Protein AF-A0A952XX13-F1 (afdb_monomer_lite)

Radius of gyration: 24.01 Å; chains: 1; bounding box: 40×18×77 Å

Secondary structure (DSSP, 8-state):
-HHHHHHHHHHHHHHHHHHHHHHHHHHHHHHHHHHHHHHHH-HHHHHHHHHHHHTTHHHHHHHHHHHHHHHHHHHHHHHHHHHHHHHHHHHHHHHHHHHH--

Structure (mmCIF, N/CA/C/O backbone):
data_AF-A0A952XX13-F1
#
_entry.id   AF-A0A952XX13-F1
#
loop_
_atom_site.group_PDB
_atom_site.id
_atom_site.type_symbol
_atom_site.label_atom_id
_atom_site.label_alt_id
_atom_site.label_comp_id
_atom_site.label_asym_id
_atom_site.label_entity_id
_atom_site.label_seq_id
_atom_site.pdbx_PDB_ins_code
_atom_site.Cartn_x
_atom_site.Cartn_y
_atom_site.Cartn_z
_atom_site.occupancy
_atom_site.B_iso_or_equiv
_atom_site.auth_seq_id
_atom_site.auth_comp_id
_atom_site.auth_asym_id
_atom_site.auth_atom_id
_atom_site.pdbx_PDB_model_num
ATOM 1 N N . MET A 1 1 ? -13.167 4.012 17.031 1.00 78.31 1 MET A N 1
ATOM 2 C CA . MET A 1 1 ? -13.631 3.045 16.011 1.00 78.31 1 MET A CA 1
ATOM 3 C C . MET A 1 1 ? -13.951 3.712 14.687 1.00 78.31 1 MET A C 1
ATOM 5 O O . MET A 1 1 ? -13.228 3.454 13.741 1.00 78.31 1 MET A O 1
ATOM 9 N N . ALA A 1 2 ? -14.945 4.606 14.619 1.00 85.12 2 ALA A N 1
ATOM 10 C CA . ALA A 1 2 ? -15.376 5.226 13.358 1.00 85.12 2 ALA A CA 1
ATOM 11 C C . ALA A 1 2 ? -14.240 5.908 12.572 1.00 85.12 2 ALA A C 1
ATOM 13 O O . ALA A 1 2 ? -14.075 5.635 11.391 1.00 85.12 2 ALA A O 1
ATOM 14 N N . VAL A 1 3 ? -13.404 6.712 13.240 1.00 90.69 3 VAL A N 1
ATOM 15 C CA . VAL A 1 3 ? -12.249 7.378 12.604 1.00 90.69 3 VAL A CA 1
ATOM 16 C C . VAL A 1 3 ? -11.254 6.370 12.018 1.00 90.69 3 VAL A C 1
ATOM 18 O O . VAL A 1 3 ? -10.801 6.545 10.896 1.00 90.69 3 VAL A O 1
ATOM 21 N N . TRP A 1 4 ? -10.949 5.285 12.736 1.00 90.38 4 TRP A N 1
ATOM 22 C CA . TRP A 1 4 ? -10.029 4.247 12.256 1.00 90.38 4 TRP A CA 1
ATOM 23 C C . TRP A 1 4 ? -10.583 3.508 11.039 1.00 90.38 4 TRP A C 1
ATOM 25 O O . TRP A 1 4 ? -9.883 3.321 10.049 1.00 90.38 4 TRP A O 1
ATOM 35 N N . THR A 1 5 ? -11.864 3.141 11.088 1.00 88.69 5 THR A N 1
ATOM 36 C CA . THR A 1 5 ? -12.547 2.525 9.950 1.00 88.69 5 THR A CA 1
ATOM 37 C C . THR A 1 5 ? -12.583 3.465 8.748 1.00 88.69 5 THR A C 1
ATOM 39 O O . THR A 1 5 ? -12.317 3.013 7.642 1.00 88.69 5 THR A O 1
ATOM 42 N N . LEU A 1 6 ? -12.842 4.761 8.948 1.00 91.62 6 LEU A N 1
ATOM 43 C CA . LEU A 1 6 ? -12.807 5.759 7.874 1.00 91.62 6 LEU A CA 1
ATOM 44 C C . LEU A 1 6 ? -11.410 5.897 7.260 1.00 91.62 6 LEU A C 1
ATOM 46 O O . LEU A 1 6 ? -11.294 5.936 6.041 1.00 91.62 6 LEU A O 1
ATOM 50 N N . LEU A 1 7 ? -10.351 5.921 8.075 1.00 90.25 7 LEU A N 1
ATOM 51 C CA . LEU A 1 7 ? -8.969 5.979 7.589 1.00 90.25 7 LEU A CA 1
ATOM 52 C C . LEU A 1 7 ? -8.589 4.727 6.791 1.00 90.25 7 LEU A C 1
ATOM 54 O O . LEU A 1 7 ? -8.032 4.839 5.702 1.00 90.25 7 LEU A O 1
ATOM 58 N N . ALA A 1 8 ? -8.921 3.540 7.303 1.00 90.69 8 ALA A N 1
ATOM 59 C CA . ALA A 1 8 ? -8.667 2.287 6.599 1.00 90.69 8 ALA A CA 1
ATOM 60 C C . ALA A 1 8 ? -9.458 2.200 5.289 1.00 90.69 8 ALA A C 1
ATOM 62 O O . ALA A 1 8 ? -8.925 1.767 4.270 1.00 90.69 8 ALA A O 1
ATOM 63 N N . TRP A 1 9 ? -10.711 2.657 5.301 1.00 92.19 9 TRP A N 1
ATOM 64 C CA . TRP A 1 9 ? -11.544 2.719 4.108 1.00 92.19 9 TRP A CA 1
ATOM 65 C C . TRP A 1 9 ? -10.976 3.701 3.082 1.00 92.19 9 TRP A C 1
ATOM 67 O O . TRP A 1 9 ? -10.892 3.366 1.906 1.00 92.19 9 TRP A O 1
ATOM 77 N N . LEU A 1 10 ? -10.518 4.879 3.517 1.00 91.81 10 LEU A N 1
ATOM 78 C CA . LEU A 1 10 ? -9.886 5.862 2.641 1.00 91.81 10 LEU A CA 1
ATOM 79 C C . LEU A 1 10 ? -8.608 5.301 2.005 1.00 91.81 10 LEU A C 1
ATOM 81 O O . LEU A 1 10 ? -8.418 5.445 0.799 1.00 91.81 10 LEU A O 1
ATOM 85 N N . ALA A 1 11 ? -7.762 4.623 2.786 1.00 88.62 11 ALA A N 1
ATOM 86 C CA . ALA A 1 11 ? -6.563 3.959 2.277 1.00 88.62 11 ALA A CA 1
ATOM 87 C C . ALA A 1 11 ? -6.917 2.863 1.258 1.00 88.62 11 ALA A C 1
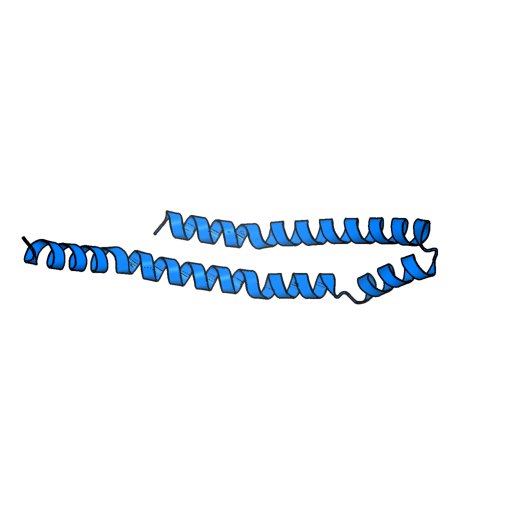ATOM 89 O O . ALA A 1 11 ? -6.331 2.801 0.177 1.00 88.62 11 ALA A O 1
ATOM 90 N N . TYR A 1 12 ? -7.928 2.047 1.563 1.00 90.31 12 TYR A N 1
ATOM 91 C CA . TYR A 1 12 ? -8.424 1.003 0.669 1.00 90.31 12 TYR A CA 1
ATOM 92 C C . TYR A 1 12 ? -8.953 1.582 -0.652 1.00 90.31 12 TYR A C 1
ATOM 94 O O . TYR A 1 12 ? -8.549 1.139 -1.725 1.00 90.31 12 TYR A O 1
ATOM 102 N N . ALA A 1 13 ? -9.803 2.609 -0.584 1.00 91.56 13 ALA A N 1
ATOM 103 C CA . ALA A 1 13 ? -10.392 3.265 -1.750 1.00 91.56 13 ALA A CA 1
ATOM 104 C C . ALA A 1 13 ? -9.347 4.005 -2.600 1.00 91.56 13 ALA A C 1
ATOM 106 O O . ALA A 1 13 ? -9.452 4.025 -3.823 1.00 91.56 13 ALA A O 1
ATOM 107 N N . SER A 1 14 ? -8.315 4.571 -1.968 1.00 92.00 14 SER A N 1
ATOM 108 C CA . SER A 1 14 ? -7.244 5.296 -2.663 1.00 92.00 14 SER A CA 1
ATOM 109 C C . SER A 1 14 ? -6.200 4.370 -3.294 1.00 92.00 14 SER A C 1
ATOM 111 O O . SER A 1 14 ? -5.425 4.814 -4.134 1.00 92.00 14 SER A O 1
ATOM 113 N N . THR A 1 15 ? -6.171 3.085 -2.931 1.00 90.94 15 THR A N 1
ATOM 114 C CA . THR A 1 15 ? -5.168 2.132 -3.437 1.00 90.94 15 THR A CA 1
ATOM 115 C C . THR A 1 15 ? -5.239 1.990 -4.958 1.00 90.94 15 THR A C 1
ATOM 117 O O . THR A 1 15 ? -4.220 2.107 -5.633 1.00 90.94 15 THR A O 1
ATOM 120 N N . ASP A 1 16 ? -6.437 1.798 -5.514 1.00 90.06 16 ASP A N 1
ATOM 121 C CA . ASP A 1 16 ? -6.623 1.648 -6.962 1.00 90.06 16 ASP A CA 1
ATOM 122 C C . ASP A 1 16 ? -6.218 2.907 -7.761 1.00 90.06 16 ASP A C 1
ATOM 124 O O . ASP A 1 16 ? -5.418 2.771 -8.689 1.00 90.06 16 ASP A O 1
ATOM 128 N N . PRO A 1 17 ? -6.688 4.130 -7.431 1.00 91.62 17 PRO A N 1
ATOM 129 C CA . PRO A 1 17 ? -6.289 5.327 -8.170 1.00 91.62 17 PRO A CA 1
ATOM 130 C C . PRO A 1 17 ? -4.802 5.659 -8.007 1.00 91.62 17 PRO A C 1
ATOM 132 O O . PRO A 1 17 ? -4.183 6.104 -8.972 1.00 91.62 17 PRO A O 1
ATOM 135 N N . ILE A 1 18 ? -4.199 5.404 -6.838 1.00 90.81 18 ILE A N 1
ATOM 136 C CA . ILE A 1 18 ? -2.755 5.596 -6.637 1.00 90.81 18 ILE A CA 1
ATOM 137 C C . ILE A 1 18 ? -1.955 4.631 -7.515 1.00 90.81 18 ILE A C 1
ATOM 139 O O . ILE A 1 18 ? -1.005 5.054 -8.167 1.00 90.81 18 ILE A O 1
ATOM 143 N N . LEU A 1 19 ? -2.339 3.353 -7.575 1.00 88.31 19 LEU A N 1
ATOM 144 C CA . LEU A 1 19 ? -1.658 2.367 -8.419 1.00 88.31 19 LEU A CA 1
ATOM 145 C C . LEU A 1 19 ? -1.840 2.663 -9.910 1.00 88.31 19 LEU A C 1
ATOM 147 O O . LEU A 1 19 ? -0.887 2.534 -10.678 1.00 88.31 19 LEU A O 1
ATOM 151 N N . ALA A 1 20 ? -3.028 3.112 -10.320 1.00 89.38 20 ALA A N 1
ATOM 152 C CA . ALA A 1 20 ? -3.282 3.545 -11.692 1.00 89.38 20 ALA A CA 1
ATOM 153 C C . ALA A 1 20 ? -2.407 4.750 -12.073 1.00 89.38 20 ALA A C 1
ATOM 155 O O . ALA A 1 20 ? -1.778 4.752 -13.131 1.00 89.38 20 ALA A O 1
ATOM 156 N N . TRP A 1 21 ? -2.302 5.741 -11.183 1.00 90.81 21 TRP A N 1
ATOM 157 C CA . TRP A 1 21 ? -1.410 6.885 -11.364 1.00 90.81 21 TRP A CA 1
ATOM 158 C C . TRP A 1 21 ? 0.066 6.468 -11.441 1.00 90.81 21 TRP A C 1
ATOM 160 O O . TRP A 1 21 ? 0.799 6.951 -12.307 1.00 90.81 21 TRP A O 1
ATOM 170 N N . LEU A 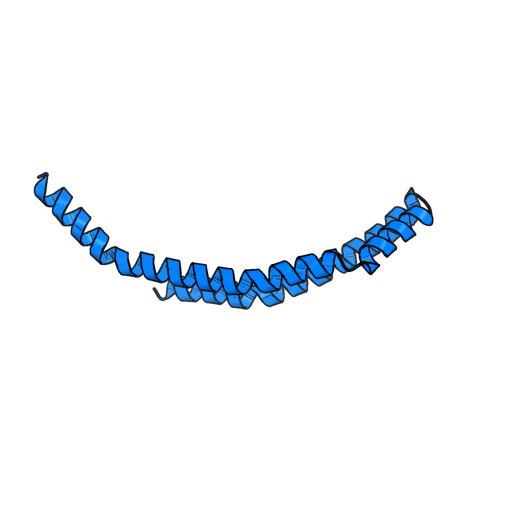1 22 ? 0.501 5.543 -10.578 1.00 87.62 22 LEU A N 1
ATOM 171 C CA . LEU A 1 22 ? 1.877 5.044 -10.581 1.00 87.62 22 LEU A CA 1
ATOM 172 C C . LEU A 1 22 ? 2.202 4.336 -11.897 1.00 87.62 22 LEU A C 1
ATOM 174 O O . LEU A 1 22 ? 3.250 4.580 -12.483 1.00 87.62 22 LEU A O 1
ATOM 178 N N . THR A 1 23 ? 1.272 3.511 -12.381 1.00 87.00 23 THR A N 1
ATOM 179 C CA . THR A 1 23 ? 1.402 2.799 -13.657 1.00 87.00 23 THR A CA 1
ATOM 180 C C . THR A 1 23 ? 1.582 3.789 -14.805 1.00 87.00 23 THR A C 1
ATOM 182 O O . THR A 1 23 ? 2.551 3.677 -15.549 1.00 87.00 23 THR A O 1
ATOM 185 N N . ALA A 1 24 ? 0.722 4.811 -14.887 1.00 86.81 24 ALA A N 1
ATOM 186 C CA . ALA A 1 24 ? 0.802 5.852 -15.913 1.00 86.81 24 ALA A CA 1
ATOM 187 C C . ALA A 1 24 ? 2.114 6.659 -15.851 1.00 86.81 24 ALA A C 1
ATOM 189 O O . ALA A 1 24 ? 2.710 6.985 -16.880 1.00 86.81 24 ALA A O 1
ATOM 190 N N . THR A 1 25 ? 2.584 6.961 -14.638 1.00 86.88 25 THR A N 1
ATOM 191 C CA . THR A 1 25 ? 3.840 7.692 -14.420 1.00 86.88 25 THR A CA 1
ATOM 192 C C . THR A 1 25 ? 5.039 6.867 -14.874 1.00 86.88 25 THR A C 1
ATOM 194 O O . THR A 1 25 ? 5.916 7.382 -15.562 1.00 86.88 25 THR A O 1
ATOM 197 N N . VAL A 1 26 ? 5.072 5.578 -14.531 1.00 84.50 26 VAL A N 1
ATOM 198 C CA . VAL A 1 26 ? 6.172 4.692 -14.912 1.00 84.50 26 VAL A CA 1
ATOM 199 C C . VAL A 1 26 ? 6.239 4.502 -16.424 1.00 84.50 26 VAL A C 1
ATOM 201 O O . VAL A 1 26 ? 7.332 4.611 -16.973 1.00 84.50 26 VAL A O 1
ATOM 204 N N . SER A 1 27 ? 5.109 4.299 -17.108 1.00 81.31 27 SER A N 1
ATOM 205 C CA . SER A 1 27 ? 5.094 4.223 -18.577 1.00 81.31 27 SER A CA 1
ATOM 206 C C . SER A 1 27 ? 5.683 5.484 -19.219 1.00 81.31 27 SER A C 1
ATOM 208 O O . SER A 1 27 ? 6.547 5.383 -20.085 1.00 81.31 27 SER A O 1
ATOM 210 N N . GLY A 1 28 ? 5.329 6.673 -18.717 1.00 82.06 28 GLY A N 1
ATOM 211 C CA . GLY A 1 28 ? 5.900 7.928 -19.216 1.00 82.06 28 GLY A CA 1
ATOM 212 C C . GLY A 1 28 ? 7.397 8.089 -18.915 1.00 82.06 28 GLY A C 1
ATOM 213 O O . GLY A 1 28 ? 8.137 8.668 -19.708 1.00 82.06 28 GLY A O 1
ATOM 214 N N . VAL A 1 29 ? 7.883 7.570 -17.783 1.00 82.94 29 VAL A N 1
ATOM 215 C CA . VAL A 1 29 ? 9.321 7.573 -17.451 1.00 82.94 29 VAL A CA 1
ATOM 216 C C . VAL A 1 29 ? 10.099 6.612 -18.347 1.00 82.94 29 VAL A C 1
ATOM 218 O O . VAL A 1 29 ? 11.197 6.954 -18.780 1.00 82.94 29 VAL A O 1
ATOM 221 N N . VAL A 1 30 ? 9.545 5.438 -18.647 1.00 83.38 30 VAL A N 1
ATOM 222 C CA . VAL A 1 30 ? 10.176 4.448 -19.527 1.00 83.38 30 VAL A CA 1
ATOM 223 C C . VAL A 1 30 ? 10.275 4.972 -20.958 1.00 83.38 30 VAL A C 1
ATOM 225 O O . VAL A 1 30 ? 11.355 4.901 -21.538 1.00 83.38 30 VAL A O 1
ATOM 228 N N . GLU A 1 31 ? 9.212 5.565 -21.505 1.00 82.56 31 GLU A N 1
ATOM 229 C CA . GLU A 1 31 ? 9.226 6.178 -22.844 1.00 82.56 31 GLU A CA 1
ATOM 230 C C . GLU A 1 31 ? 10.280 7.293 -22.951 1.00 82.56 31 GLU A C 1
ATOM 232 O O . GLU A 1 31 ? 11.093 7.311 -23.879 1.00 82.56 31 GLU A O 1
ATOM 237 N N . ASN A 1 32 ? 10.340 8.181 -21.955 1.00 84.25 32 ASN A N 1
ATOM 238 C CA . ASN A 1 32 ? 11.357 9.233 -21.902 1.00 84.25 32 ASN A CA 1
ATOM 239 C C . ASN A 1 32 ? 12.774 8.660 -21.716 1.00 84.25 32 ASN A C 1
ATOM 241 O O . ASN A 1 32 ? 13.729 9.141 -22.326 1.00 84.25 32 ASN A O 1
ATOM 245 N N . GLY A 1 33 ? 12.919 7.616 -20.898 1.00 79.62 33 GLY A N 1
ATOM 246 C CA . GLY A 1 33 ? 14.181 6.924 -20.653 1.00 79.62 33 GLY A CA 1
ATOM 247 C C . GLY A 1 33 ? 14.719 6.208 -21.891 1.00 79.62 33 GLY A C 1
ATOM 248 O O . GLY A 1 33 ? 15.920 6.262 -22.135 1.00 79.62 33 GLY A O 1
ATOM 249 N N . GLN A 1 34 ? 13.847 5.607 -22.707 1.00 84.12 34 GLN A N 1
ATOM 250 C CA . GLN A 1 34 ? 14.213 5.020 -24.000 1.00 84.12 34 GLN A CA 1
ATOM 251 C C . GLN A 1 34 ? 14.797 6.082 -24.937 1.00 84.12 34 GLN A C 1
ATOM 253 O O . GLN A 1 34 ? 15.887 5.884 -25.472 1.00 84.12 34 GLN A O 1
ATOM 258 N N . GLY A 1 35 ? 14.125 7.231 -25.073 1.00 83.94 35 GLY A N 1
ATOM 259 C CA . GLY A 1 35 ? 14.606 8.333 -25.909 1.00 83.94 35 GLY A CA 1
ATOM 260 C C . GLY A 1 35 ? 15.952 8.892 -25.439 1.00 83.94 35 GLY A C 1
ATOM 261 O O . GLY A 1 35 ? 16.861 9.090 -26.242 1.00 83.94 35 GLY A O 1
ATOM 262 N N . VAL A 1 36 ? 16.128 9.088 -24.129 1.00 83.50 36 VAL A N 1
ATOM 263 C CA . VAL A 1 36 ? 17.404 9.553 -23.556 1.00 83.50 36 VAL A CA 1
ATOM 264 C C . VAL A 1 36 ? 18.514 8.510 -23.725 1.00 83.50 36 VAL A C 1
ATOM 266 O O . VAL A 1 36 ? 19.642 8.868 -24.067 1.00 83.50 36 VAL A O 1
ATOM 269 N N . ALA A 1 37 ? 18.214 7.224 -23.528 1.00 82.12 37 ALA A N 1
ATOM 270 C CA . ALA A 1 37 ? 19.174 6.139 -23.709 1.00 82.12 37 ALA A CA 1
ATOM 271 C C . ALA A 1 37 ? 19.624 6.016 -25.171 1.00 82.12 37 ALA A C 1
ATOM 273 O O . ALA A 1 37 ? 20.811 5.825 -25.425 1.00 82.12 37 ALA A O 1
ATOM 274 N N . GLU A 1 38 ? 18.713 6.193 -26.131 1.00 86.12 38 GLU A N 1
ATOM 275 C CA . GLU A 1 38 ? 19.046 6.186 -27.556 1.00 86.12 38 GLU A CA 1
ATOM 276 C C . GLU A 1 38 ? 19.919 7.387 -27.952 1.00 86.12 38 GLU A C 1
ATOM 278 O O . GLU A 1 38 ? 20.873 7.229 -28.713 1.00 86.12 38 GLU A O 1
ATOM 283 N N . VAL A 1 39 ? 19.657 8.569 -27.384 1.00 86.56 39 VAL A N 1
ATOM 284 C CA . VAL A 1 39 ? 20.449 9.783 -27.639 1.00 86.56 39 VAL A CA 1
ATOM 285 C C . VAL A 1 39 ? 21.855 9.701 -27.032 1.00 86.56 39 VAL A C 1
ATOM 287 O O . VAL A 1 39 ? 22.815 10.131 -27.668 1.00 86.56 39 VAL A O 1
ATOM 290 N N . LEU A 1 40 ? 21.999 9.163 -25.816 1.00 86.31 40 LEU A N 1
ATOM 291 C CA . LEU A 1 40 ? 23.281 9.142 -25.095 1.00 86.31 40 LEU A CA 1
ATOM 292 C C . LEU A 1 40 ? 24.126 7.887 -25.359 1.00 86.31 40 LEU A C 1
ATOM 294 O O . LEU A 1 40 ? 25.352 7.959 -25.317 1.00 86.31 40 LEU A O 1
ATOM 298 N N . GLY A 1 41 ? 23.488 6.742 -25.602 1.00 81.31 41 GLY A N 1
ATOM 299 C CA . GLY A 1 41 ? 24.138 5.435 -25.752 1.00 81.31 41 GLY A CA 1
ATOM 300 C C . GLY A 1 41 ? 23.906 4.761 -27.106 1.00 81.31 41 GLY A C 1
ATOM 301 O O . GLY A 1 41 ? 24.394 3.652 -27.326 1.00 81.31 41 GLY A O 1
ATOM 302 N N . GLY A 1 42 ? 23.173 5.408 -28.016 1.00 86.69 42 GLY A N 1
ATOM 303 C CA . GLY A 1 42 ? 22.793 4.853 -29.312 1.00 86.69 42 GLY A CA 1
ATOM 304 C C . GLY A 1 42 ? 21.660 3.821 -29.231 1.00 86.69 42 GLY A C 1
ATOM 305 O O . GLY A 1 42 ? 21.188 3.440 -28.160 1.00 86.69 42 GLY A O 1
ATOM 306 N N . ARG A 1 43 ? 21.248 3.308 -30.397 1.00 84.56 43 ARG A N 1
ATOM 307 C CA . ARG A 1 43 ? 20.178 2.299 -30.541 1.00 84.56 43 ARG A CA 1
ATOM 308 C C . ARG A 1 43 ? 20.233 1.098 -29.587 1.00 84.56 43 ARG A C 1
ATOM 310 O O . ARG A 1 43 ? 19.183 0.783 -29.033 1.00 84.56 43 ARG A O 1
ATOM 317 N N . PRO A 1 44 ? 21.383 0.440 -29.336 1.00 85.06 44 PRO A N 1
ATOM 318 C CA . PRO A 1 44 ? 21.401 -0.722 -28.445 1.00 85.06 44 PRO A CA 1
ATOM 319 C C . PRO A 1 44 ? 21.016 -0.372 -26.999 1.00 85.06 44 PRO A C 1
ATOM 321 O O . PRO A 1 44 ? 20.430 -1.202 -26.306 1.00 85.06 44 PRO A O 1
ATOM 324 N N . ALA A 1 45 ? 21.288 0.856 -26.542 1.00 79.62 45 ALA A N 1
ATOM 325 C CA . ALA A 1 45 ? 20.876 1.310 -25.217 1.00 79.62 45 ALA A CA 1
ATOM 326 C C . ALA A 1 45 ? 19.356 1.549 -25.142 1.00 79.62 45 ALA A C 1
ATOM 328 O O . ALA A 1 45 ? 18.723 1.142 -24.169 1.00 79.62 45 ALA A O 1
ATOM 329 N N . GLY A 1 46 ? 18.752 2.130 -26.185 1.00 80.69 46 GLY A N 1
ATOM 330 C CA . GLY A 1 46 ? 17.293 2.267 -26.292 1.00 80.69 46 GLY A CA 1
ATOM 331 C C . GLY A 1 46 ? 16.572 0.914 -26.382 1.00 80.69 46 GLY A C 1
ATOM 332 O O . GLY A 1 46 ? 15.571 0.691 -25.699 1.00 80.69 46 GLY A O 1
ATOM 333 N N . GLU A 1 47 ? 17.115 -0.031 -27.154 1.00 84.50 47 GLU A N 1
ATOM 334 C CA . GLU A 1 47 ? 16.575 -1.392 -27.276 1.00 84.50 47 GLU A CA 1
AT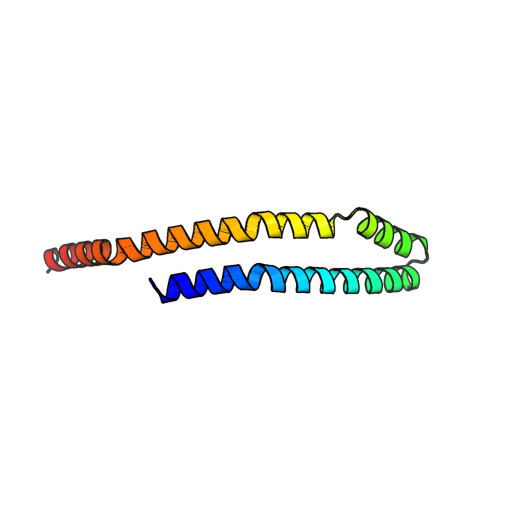OM 335 C C . GLU A 1 47 ? 16.656 -2.182 -25.965 1.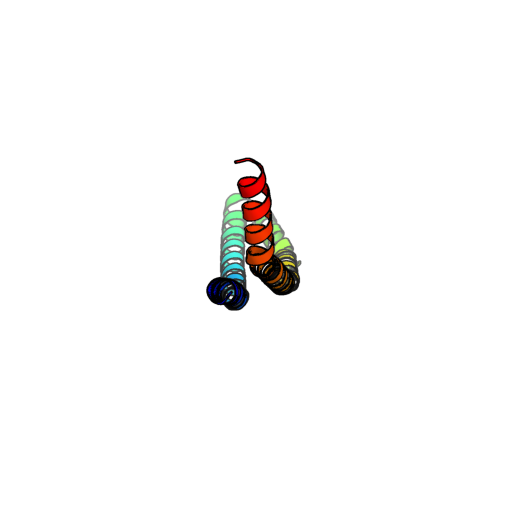00 84.50 47 GLU A C 1
ATOM 337 O O . GLU A 1 47 ? 15.723 -2.917 -25.646 1.00 84.50 47 GLU A O 1
ATOM 342 N N . ALA A 1 48 ? 17.711 -1.996 -25.166 1.00 82.81 48 ALA A N 1
ATOM 343 C CA . ALA A 1 48 ? 17.819 -2.617 -23.847 1.00 82.81 48 ALA A CA 1
ATOM 344 C C . ALA A 1 48 ? 16.722 -2.128 -22.884 1.00 82.81 48 ALA A C 1
ATOM 346 O O . ALA A 1 48 ? 16.105 -2.936 -22.187 1.00 82.81 48 ALA A O 1
ATOM 347 N N . VAL A 1 49 ? 16.425 -0.822 -22.878 1.00 81.62 49 VAL A N 1
ATOM 348 C CA . VAL A 1 49 ? 15.323 -0.257 -22.076 1.00 81.62 49 VAL A CA 1
ATOM 349 C C . VAL A 1 49 ? 13.970 -0.765 -22.582 1.00 81.62 49 VAL A C 1
ATOM 351 O O . VAL A 1 49 ? 13.105 -1.121 -21.782 1.00 81.62 49 VAL A O 1
ATOM 354 N N . ARG A 1 50 ? 13.797 -0.880 -23.902 1.00 83.25 50 ARG A N 1
ATOM 355 C CA . ARG A 1 50 ? 12.587 -1.443 -24.513 1.00 83.25 50 ARG A CA 1
ATOM 356 C C . ARG A 1 50 ? 12.399 -2.928 -24.203 1.00 83.25 50 ARG A C 1
ATOM 358 O O . ARG A 1 50 ? 11.274 -3.358 -23.984 1.00 83.25 50 ARG A O 1
ATOM 365 N N . ALA A 1 51 ? 13.475 -3.709 -24.154 1.00 82.25 51 ALA A N 1
ATOM 366 C CA . ALA A 1 51 ? 13.426 -5.116 -23.764 1.00 82.25 51 ALA A CA 1
ATOM 367 C C . ALA A 1 51 ? 13.041 -5.281 -22.284 1.00 82.25 51 ALA A C 1
ATOM 369 O O . ALA A 1 51 ? 12.267 -6.177 -21.945 1.00 82.25 51 ALA A O 1
ATOM 370 N N . LEU A 1 52 ? 13.529 -4.390 -21.412 1.00 80.62 52 LEU A N 1
ATOM 371 C CA . LEU A 1 52 ? 13.126 -4.344 -20.005 1.00 80.62 52 LEU A CA 1
ATOM 372 C C . LEU A 1 52 ? 11.636 -4.023 -19.850 1.00 80.62 52 LEU A C 1
ATOM 374 O O . LEU A 1 52 ? 10.954 -4.673 -19.063 1.00 80.62 52 LEU A O 1
ATOM 378 N N . ASP A 1 53 ? 11.123 -3.064 -20.612 1.00 82.75 53 ASP A N 1
ATOM 379 C CA . ASP A 1 53 ? 9.699 -2.725 -20.609 1.00 82.75 53 ASP A CA 1
ATOM 380 C C . ASP A 1 53 ? 8.834 -3.871 -21.157 1.00 82.75 53 ASP A C 1
ATOM 382 O O . ASP A 1 53 ? 7.886 -4.314 -20.511 1.00 82.75 53 ASP A O 1
ATOM 386 N N . ALA A 1 54 ? 9.235 -4.448 -22.295 1.00 78.19 54 ALA A N 1
ATOM 387 C CA . ALA A 1 54 ? 8.547 -5.570 -22.934 1.00 78.19 54 ALA A CA 1
ATOM 388 C C . ALA A 1 54 ? 8.520 -6.839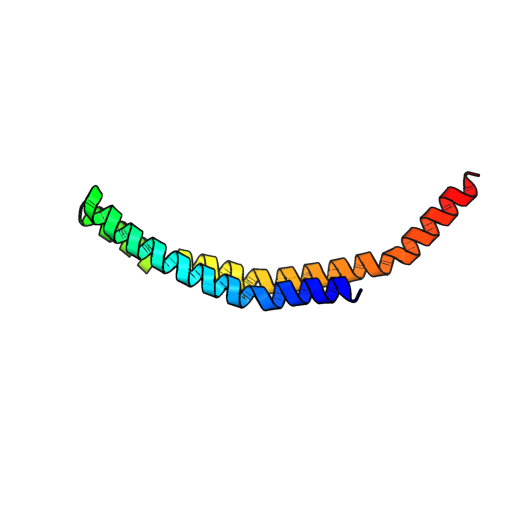 -22.069 1.00 78.19 54 ALA A C 1
ATOM 390 O O . ALA A 1 54 ? 7.601 -7.647 -22.191 1.00 78.19 54 ALA A O 1
ATOM 391 N N . SER A 1 55 ? 9.498 -7.013 -21.172 1.00 81.75 55 SER A N 1
ATOM 392 C CA . SER A 1 55 ? 9.479 -8.099 -20.185 1.00 81.75 55 SER A CA 1
ATOM 393 C C . SER A 1 55 ? 8.314 -7.987 -19.195 1.00 81.75 55 SER A C 1
ATOM 395 O O . SER A 1 55 ? 7.995 -8.954 -18.508 1.00 81.75 55 SER A O 1
ATOM 397 N N . GLY A 1 56 ? 7.688 -6.809 -19.094 1.00 81.19 56 GLY A N 1
ATOM 398 C CA . GLY A 1 56 ? 6.578 -6.548 -18.189 1.00 81.19 56 GLY A CA 1
ATOM 399 C C . GLY A 1 56 ? 6.973 -6.553 -16.713 1.00 81.19 56 GLY A C 1
ATOM 400 O O . GLY A 1 56 ? 6.087 -6.471 -15.867 1.00 81.19 56 GLY A O 1
ATOM 401 N N . LEU A 1 57 ? 8.269 -6.615 -16.379 1.00 83.25 57 LEU A N 1
ATOM 402 C CA . LEU A 1 57 ? 8.773 -6.715 -15.002 1.00 83.25 57 LEU A CA 1
ATOM 403 C C . LEU A 1 57 ? 8.189 -5.644 -14.078 1.00 83.25 57 LEU A C 1
ATOM 405 O O . LEU A 1 57 ? 7.795 -5.937 -12.949 1.00 83.25 57 LEU A O 1
ATOM 409 N N . VAL A 1 58 ? 8.101 -4.402 -14.557 1.00 81.25 58 VAL A N 1
ATOM 410 C CA . VAL A 1 58 ? 7.567 -3.305 -13.746 1.00 81.25 58 VAL A CA 1
ATOM 411 C C . VAL A 1 58 ? 6.053 -3.422 -13.565 1.00 81.25 58 VAL A C 1
ATOM 413 O O . VAL A 1 58 ? 5.557 -3.245 -12.453 1.00 81.25 58 VAL A O 1
ATOM 416 N N . GLY A 1 59 ? 5.323 -3.806 -14.616 1.00 84.75 59 GLY A N 1
ATOM 417 C CA . GLY A 1 59 ? 3.893 -4.111 -14.523 1.00 84.75 59 GLY A CA 1
ATOM 418 C C . GLY A 1 59 ? 3.611 -5.281 -13.576 1.00 84.75 59 GLY A C 1
ATOM 419 O O . GLY A 1 59 ? 2.682 -5.224 -12.776 1.00 84.75 59 GLY A O 1
ATOM 420 N N . GLN A 1 60 ? 4.463 -6.305 -13.589 1.00 87.00 60 GLN A N 1
ATOM 421 C CA . GLN A 1 60 ? 4.361 -7.470 -12.715 1.00 87.00 60 GLN A CA 1
ATOM 422 C C . GLN A 1 60 ? 4.626 -7.118 -11.245 1.00 87.00 60 GLN A C 1
ATOM 424 O O . GLN A 1 60 ? 3.910 -7.591 -10.363 1.00 87.00 60 GLN A O 1
ATOM 429 N N . LEU A 1 61 ? 5.612 -6.258 -10.964 1.00 87.00 61 LEU A N 1
ATOM 430 C CA . LEU A 1 61 ? 5.850 -5.735 -9.615 1.00 87.00 61 LEU A CA 1
ATOM 431 C C . LEU A 1 61 ? 4.669 -4.889 -9.120 1.00 87.00 61 LEU A C 1
ATOM 433 O O . LEU A 1 61 ? 4.252 -5.041 -7.972 1.00 87.00 61 LEU A O 1
ATOM 437 N N . LEU A 1 62 ? 4.101 -4.034 -9.974 1.00 86.50 62 LEU A N 1
ATOM 438 C CA . LEU A 1 62 ? 2.928 -3.223 -9.634 1.00 86.50 62 LEU A CA 1
ATOM 439 C C . LEU A 1 62 ? 1.688 -4.081 -9.363 1.00 86.50 62 LEU A C 1
ATOM 441 O O . LEU A 1 62 ? 0.976 -3.829 -8.391 1.00 86.50 62 LEU A O 1
ATOM 445 N N . GLU A 1 63 ? 1.456 -5.125 -10.158 1.00 88.12 63 GLU A N 1
ATOM 446 C CA . GLU A 1 63 ? 0.381 -6.091 -9.908 1.00 88.12 63 GLU A CA 1
ATOM 447 C C . GLU A 1 63 ? 0.610 -6.880 -8.613 1.00 88.12 63 GLU A C 1
ATOM 449 O O . GLU A 1 63 ? -0.325 -7.079 -7.840 1.00 88.12 63 GLU A O 1
ATOM 454 N N . LEU A 1 64 ? 1.852 -7.246 -8.283 1.00 90.38 64 LEU A N 1
ATOM 455 C CA . LEU A 1 64 ? 2.153 -7.871 -6.994 1.00 90.38 64 LEU A CA 1
ATOM 456 C C . LEU A 1 64 ? 1.807 -6.940 -5.820 1.00 90.38 64 LEU A C 1
ATOM 458 O O . LEU A 1 64 ? 1.175 -7.367 -4.851 1.00 90.38 64 LEU A O 1
ATOM 462 N N . VAL A 1 65 ? 2.162 -5.655 -5.922 1.00 88.94 65 VAL A N 1
ATOM 463 C CA . VAL A 1 65 ? 1.778 -4.642 -4.927 1.00 88.94 65 VAL A CA 1
ATOM 464 C C . VAL A 1 65 ? 0.259 -4.520 -4.851 1.00 88.94 65 VAL A C 1
ATOM 466 O O . VAL A 1 65 ? -0.288 -4.491 -3.752 1.00 88.94 65 VAL A O 1
ATOM 469 N N . ARG A 1 66 ? -0.443 -4.514 -5.987 1.00 87.50 66 ARG A N 1
ATOM 470 C CA . ARG A 1 66 ? -1.909 -4.459 -6.043 1.00 87.50 66 ARG A CA 1
ATOM 471 C C . ARG A 1 66 ? -2.567 -5.635 -5.325 1.00 87.50 66 ARG A C 1
ATOM 473 O O . ARG A 1 66 ? -3.509 -5.432 -4.556 1.00 87.50 66 ARG A O 1
ATOM 480 N N . ILE A 1 67 ? -2.054 -6.844 -5.548 1.00 90.62 67 ILE A N 1
ATOM 481 C CA . ILE A 1 67 ? -2.549 -8.080 -4.934 1.00 90.62 67 ILE A CA 1
ATOM 482 C C . ILE A 1 67 ? -2.363 -8.047 -3.416 1.00 90.62 67 ILE A C 1
ATOM 484 O O . ILE A 1 67 ? -3.252 -8.483 -2.691 1.00 90.62 67 ILE A O 1
ATOM 488 N N . VAL A 1 68 ? -1.238 -7.521 -2.922 1.00 92.94 68 VAL A N 1
ATOM 489 C CA . VAL A 1 68 ? -0.901 -7.548 -1.488 1.00 92.94 68 VAL A CA 1
ATOM 490 C C . VAL A 1 68 ? -1.452 -6.340 -0.721 1.00 92.94 68 VAL A C 1
ATOM 492 O O . VAL A 1 68 ? -1.826 -6.477 0.445 1.00 92.94 68 VAL A O 1
ATOM 495 N N . ALA A 1 69 ? -1.561 -5.168 -1.353 1.00 89.19 69 ALA A N 1
ATOM 496 C CA . ALA A 1 69 ? -1.945 -3.920 -0.690 1.00 89.19 69 ALA A CA 1
ATOM 497 C C . ALA A 1 69 ? -3.336 -3.997 -0.048 1.00 89.19 69 ALA A C 1
ATOM 499 O O . ALA A 1 69 ? -3.497 -3.677 1.129 1.00 89.19 69 ALA A O 1
ATOM 500 N N . LYS A 1 70 ? -4.344 -4.474 -0.787 1.00 88.00 70 LYS A N 1
ATOM 501 C CA . LYS A 1 70 ? -5.721 -4.575 -0.278 1.00 88.00 70 LYS A CA 1
ATOM 502 C C . LYS A 1 70 ? -5.849 -5.550 0.906 1.00 88.00 70 LYS A C 1
ATOM 504 O O . LYS A 1 70 ? -6.377 -5.133 1.940 1.00 88.00 70 LYS A O 1
ATOM 509 N N . PRO A 1 71 ? -5.341 -6.796 0.832 1.00 90.81 71 PRO A N 1
ATOM 510 C CA . PRO A 1 71 ? -5.295 -7.702 1.979 1.00 90.81 71 PRO A CA 1
ATOM 511 C C . PRO A 1 71 ? -4.548 -7.124 3.181 1.00 90.81 71 PRO A C 1
ATOM 513 O O . PRO A 1 71 ? -5.024 -7.250 4.308 1.00 90.81 71 PRO A O 1
ATOM 516 N N . ALA A 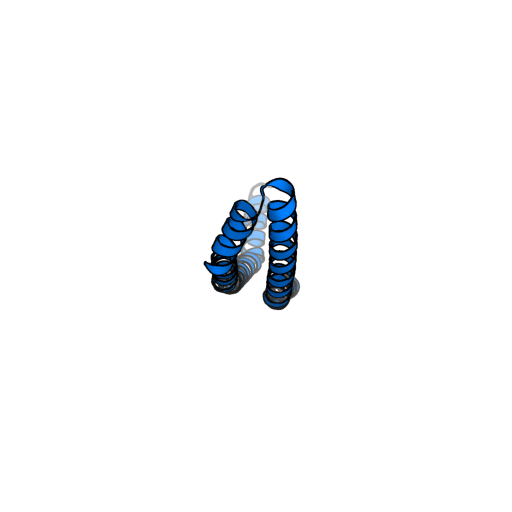1 72 ? -3.412 -6.456 2.958 1.00 91.31 72 ALA A N 1
ATOM 517 C CA . ALA A 1 72 ? -2.641 -5.836 4.031 1.00 91.31 72 ALA A CA 1
ATOM 518 C C . ALA A 1 72 ? -3.436 -4.729 4.743 1.00 91.31 72 ALA A C 1
ATOM 520 O O . ALA A 1 72 ? -3.438 -4.670 5.972 1.00 91.31 72 ALA A O 1
ATOM 521 N N . ILE A 1 73 ? -4.170 -3.898 3.995 1.00 91.06 73 ILE A N 1
ATOM 522 C CA . ILE A 1 73 ? -5.042 -2.860 4.563 1.00 91.06 73 ILE A CA 1
ATOM 523 C C . ILE A 1 73 ? -6.171 -3.486 5.388 1.00 91.06 73 ILE A C 1
ATOM 525 O O . ILE A 1 73 ? -6.457 -3.008 6.483 1.00 91.06 73 ILE A O 1
ATOM 529 N N . ILE A 1 74 ? -6.784 -4.575 4.912 1.00 91.88 74 ILE A N 1
ATOM 530 C CA . ILE A 1 74 ? -7.831 -5.295 5.655 1.00 91.88 74 ILE A CA 1
ATOM 531 C C . ILE A 1 74 ? -7.268 -5.900 6.949 1.00 91.88 74 ILE A C 1
ATOM 533 O O . ILE A 1 74 ? -7.885 -5.773 8.010 1.00 91.88 74 ILE A O 1
ATOM 537 N N . ALA A 1 75 ? -6.087 -6.519 6.889 1.00 92.94 75 ALA A N 1
ATOM 538 C CA . ALA A 1 75 ? -5.418 -7.072 8.063 1.00 92.94 75 ALA A CA 1
ATOM 539 C C . ALA A 1 75 ? -5.100 -5.975 9.090 1.00 92.94 75 ALA A C 1
ATOM 541 O O . ALA A 1 75 ? -5.430 -6.111 10.269 1.00 92.94 75 ALA A O 1
ATOM 542 N N . LEU A 1 76 ? -4.530 -4.855 8.635 1.00 92.38 76 LEU A N 1
ATOM 543 C CA . LEU A 1 76 ? -4.225 -3.702 9.478 1.00 92.38 76 LEU A CA 1
ATOM 544 C C . LEU A 1 76 ? -5.495 -3.094 10.084 1.00 92.38 76 LEU A C 1
ATOM 546 O O . LEU A 1 76 ? -5.514 -2.754 11.268 1.00 92.38 76 LEU A O 1
ATOM 550 N N . TRP A 1 77 ? -6.571 -2.997 9.303 1.00 93.38 77 TRP A N 1
ATOM 551 C CA . TRP A 1 77 ? -7.868 -2.528 9.776 1.00 93.38 77 TRP A CA 1
ATOM 552 C C . TRP A 1 77 ? -8.385 -3.384 10.934 1.00 93.38 77 TRP A C 1
ATOM 554 O O . TRP A 1 77 ? -8.696 -2.835 11.995 1.00 93.38 77 TRP A O 1
ATOM 564 N N . GLY A 1 78 ? -8.412 -4.709 10.758 1.00 90.94 78 GLY A N 1
ATOM 565 C CA . GLY A 1 78 ? -8.847 -5.651 11.789 1.00 90.94 78 GLY A CA 1
ATOM 566 C C . GLY A 1 78 ? -7.988 -5.572 13.051 1.00 90.94 78 GLY A C 1
ATOM 567 O O . GLY A 1 78 ? -8.518 -5.521 14.162 1.00 90.94 78 GLY A O 1
ATOM 568 N N . LEU A 1 79 ? -6.667 -5.466 12.887 1.00 91.88 79 LEU A N 1
ATOM 569 C CA . LEU A 1 79 ? -5.718 -5.334 13.993 1.00 91.88 79 LEU A CA 1
ATOM 570 C C . LEU A 1 79 ? -5.950 -4.033 14.776 1.00 91.88 79 LEU A C 1
ATOM 572 O O . LEU A 1 79 ? -6.011 -4.046 16.005 1.00 91.88 79 LEU A O 1
ATOM 576 N N . GLY A 1 80 ? -6.177 -2.918 14.081 1.00 88.88 80 GLY A N 1
ATOM 577 C CA . GLY A 1 80 ? -6.489 -1.647 14.728 1.00 88.88 80 GLY A CA 1
ATOM 578 C C . GLY A 1 80 ? -7.850 -1.638 15.430 1.00 88.88 80 GLY A C 1
ATOM 579 O O . GLY A 1 80 ? -7.959 -1.066 16.514 1.00 88.88 80 GLY A O 1
ATOM 580 N N . ILE A 1 81 ? -8.869 -2.329 14.899 1.00 92.38 81 ILE A N 1
ATOM 581 C CA . ILE A 1 81 ? -10.127 -2.545 15.634 1.00 92.38 81 ILE A CA 1
ATOM 582 C C . ILE A 1 81 ? -9.872 -3.348 16.909 1.00 92.38 81 ILE A C 1
ATOM 584 O O . ILE A 1 81 ? -10.344 -2.947 17.970 1.00 92.38 81 ILE A O 1
ATOM 588 N N . ALA A 1 82 ? -9.116 -4.444 16.835 1.00 89.38 82 ALA A N 1
ATOM 589 C CA . ALA A 1 82 ? -8.824 -5.276 18.000 1.00 89.38 82 ALA A CA 1
ATOM 590 C C . ALA A 1 82 ? -8.107 -4.479 19.104 1.00 89.38 82 ALA A C 1
ATOM 592 O O . ALA A 1 82 ? -8.518 -4.516 20.265 1.00 89.38 82 ALA A O 1
ATOM 593 N N . VAL A 1 83 ? -7.097 -3.681 18.738 1.00 88.44 83 VAL A N 1
ATOM 594 C CA . VAL A 1 83 ? -6.383 -2.804 19.679 1.00 88.44 83 VAL A CA 1
ATOM 595 C C . VAL A 1 83 ? -7.329 -1.765 20.279 1.00 88.44 83 VAL A C 1
ATOM 597 O O . VAL A 1 83 ? -7.398 -1.623 21.500 1.00 88.44 83 VAL A O 1
ATOM 600 N N . LEU A 1 84 ? -8.110 -1.068 19.449 1.00 87.94 84 LEU A N 1
ATOM 601 C CA . LEU A 1 84 ? -9.053 -0.052 19.921 1.00 87.94 84 LEU A CA 1
ATOM 602 C C . LEU A 1 84 ? -10.170 -0.638 20.798 1.00 87.94 84 LEU A C 1
ATOM 604 O O . LEU A 1 84 ? -10.713 0.070 21.643 1.00 87.94 84 LEU A O 1
ATOM 608 N N . ALA A 1 85 ? -10.523 -1.909 20.614 1.00 88.06 85 ALA A N 1
ATOM 609 C CA . ALA A 1 85 ? -11.534 -2.594 21.415 1.00 88.06 85 ALA A CA 1
ATOM 610 C C . ALA A 1 85 ? -10.960 -3.030 22.768 1.00 88.06 85 ALA A C 1
ATOM 612 O O . ALA A 1 85 ? -11.665 -3.009 23.776 1.00 88.06 85 ALA A O 1
ATOM 613 N N . ALA A 1 86 ? -9.666 -3.358 22.810 1.00 86.25 86 ALA A N 1
ATOM 614 C CA . ALA A 1 86 ? -8.946 -3.670 24.038 1.00 86.25 86 ALA A CA 1
ATOM 615 C C . ALA A 1 86 ? -8.624 -2.425 24.889 1.00 86.25 86 ALA A C 1
ATOM 617 O O . ALA A 1 86 ? -8.396 -2.552 26.093 1.00 86.25 86 ALA A O 1
ATOM 618 N N . LEU A 1 87 ? -8.642 -1.217 24.307 1.00 82.88 87 LEU A N 1
ATOM 619 C CA . LEU A 1 87 ? -8.344 0.044 25.002 1.00 82.88 87 LEU A CA 1
ATOM 620 C C . LEU A 1 87 ? -9.112 0.260 26.327 1.00 82.88 87 LEU A C 1
ATOM 622 O O . LEU A 1 87 ? -8.458 0.570 27.322 1.00 82.88 87 LEU A O 1
ATOM 626 N N . PRO A 1 88 ? -10.452 0.113 26.412 1.00 78.19 88 PRO A N 1
ATOM 627 C CA . PRO A 1 88 ? -11.180 0.283 27.675 1.00 78.19 88 PRO A CA 1
ATOM 628 C C . PRO A 1 88 ? -10.762 -0.729 28.751 1.00 78.19 88 PRO A C 1
ATOM 630 O O . PRO A 1 88 ? -10.666 -0.374 29.928 1.00 78.19 88 PRO A O 1
ATOM 633 N N . VAL A 1 89 ? -10.450 -1.967 28.356 1.00 81.69 89 VAL A N 1
ATOM 634 C CA . VAL A 1 89 ? -9.962 -3.008 29.271 1.00 81.69 89 VAL A CA 1
ATOM 635 C C . VAL A 1 89 ? -8.573 -2.635 29.787 1.00 81.69 89 VAL A C 1
ATOM 637 O O . VAL A 1 89 ? -8.367 -2.587 30.999 1.00 81.69 89 VAL A O 1
ATOM 640 N N . LEU A 1 90 ? -7.651 -2.260 28.900 1.00 75.81 90 LEU A N 1
ATOM 641 C CA . LEU A 1 90 ? -6.312 -1.795 29.270 1.00 75.81 90 LEU A CA 1
ATOM 642 C C . LEU A 1 90 ? -6.366 -0.555 30.174 1.00 75.81 90 LEU A C 1
ATOM 644 O O . LEU A 1 90 ? -5.697 -0.510 31.204 1.00 75.81 90 LEU A O 1
ATOM 648 N N . ALA A 1 91 ? -7.227 0.415 29.861 1.00 78.31 91 ALA A N 1
ATOM 649 C CA . ALA A 1 91 ? -7.420 1.614 30.673 1.00 78.31 91 ALA A CA 1
ATOM 650 C C . ALA A 1 91 ? -7.955 1.291 32.080 1.00 78.31 91 ALA A C 1
ATOM 652 O O . ALA A 1 91 ? -7.572 1.942 33.056 1.00 78.31 91 ALA A O 1
ATOM 653 N N . SER A 1 92 ? -8.822 0.282 32.203 1.00 75.56 92 SER A N 1
ATOM 654 C CA . SER A 1 92 ? -9.339 -0.177 33.497 1.00 75.56 92 SER A CA 1
ATOM 655 C C . SER A 1 92 ? -8.273 -0.891 34.340 1.00 75.56 92 SER A C 1
ATOM 657 O O . SER A 1 92 ? -8.200 -0.675 35.551 1.00 75.56 92 SER A O 1
ATOM 659 N N . VAL A 1 93 ? -7.397 -1.676 33.704 1.00 79.12 93 VAL A N 1
ATOM 660 C CA . VAL A 1 93 ? -6.270 -2.354 34.360 1.00 79.12 93 VAL A CA 1
ATOM 661 C C . VAL A 1 93 ? -5.248 -1.334 34.855 1.00 79.12 93 VAL A C 1
ATOM 663 O O . VAL A 1 93 ? -4.872 -1.375 36.024 1.00 79.12 93 VAL A O 1
ATOM 666 N N . VAL A 1 94 ? -4.873 -0.363 34.018 1.00 80.69 94 VAL A N 1
ATOM 667 C CA . VAL A 1 94 ? -3.946 0.715 34.398 1.00 80.69 94 VAL A CA 1
ATOM 668 C C . VAL A 1 94 ? -4.498 1.524 35.573 1.00 80.69 94 VAL A C 1
ATOM 670 O O . VAL A 1 94 ? -3.782 1.739 36.549 1.00 80.69 94 VAL A O 1
ATOM 673 N N . ARG A 1 95 ? -5.787 1.903 35.552 1.00 78.06 95 ARG A N 1
ATOM 674 C CA . ARG A 1 95 ? -6.418 2.592 36.693 1.00 78.06 95 ARG A CA 1
ATOM 675 C C . ARG A 1 95 ? -6.393 1.763 37.976 1.00 78.06 95 ARG A C 1
ATOM 677 O O . ARG A 1 95 ? -6.134 2.323 39.036 1.00 78.06 95 ARG A O 1
ATOM 684 N N . ARG A 1 96 ? -6.637 0.450 37.905 1.00 76.81 96 ARG A N 1
ATOM 685 C CA . ARG A 1 96 ? -6.561 -0.443 39.076 1.00 76.81 96 ARG A CA 1
ATOM 686 C C . ARG A 1 96 ? -5.153 -0.553 39.644 1.00 76.81 96 ARG A C 1
ATOM 688 O O . ARG A 1 96 ? -5.004 -0.578 40.859 1.00 76.81 96 ARG A O 1
ATOM 695 N N . VAL A 1 97 ? -4.143 -0.649 38.785 1.00 79.25 97 VAL A N 1
ATOM 696 C CA . VAL A 1 97 ? -2.744 -0.779 39.211 1.00 79.25 97 VAL A CA 1
ATOM 697 C C . VAL A 1 97 ? -2.257 0.525 39.838 1.00 79.25 97 VAL A C 1
ATOM 699 O O . VAL A 1 97 ? -1.733 0.503 40.946 1.00 79.25 97 VAL A O 1
ATOM 702 N N . VAL A 1 98 ? -2.518 1.668 39.198 1.00 80.75 98 VAL A N 1
ATOM 703 C CA . VAL A 1 98 ? -2.175 2.991 39.745 1.00 80.75 98 VAL A CA 1
ATOM 704 C C . VAL A 1 98 ? -2.950 3.284 41.035 1.00 80.75 98 VAL A C 1
ATOM 706 O O . VAL A 1 98 ? -2.380 3.815 41.981 1.00 80.75 98 VAL A O 1
ATOM 709 N N . GLY A 1 99 ? -4.226 2.895 41.114 1.00 73.88 99 GLY A N 1
ATOM 710 C CA . GLY A 1 99 ? -5.046 3.065 42.315 1.00 73.88 99 GLY A CA 1
ATOM 711 C C . GLY A 1 99 ? -4.663 2.162 43.492 1.00 73.88 99 GLY A C 1
ATOM 712 O O . GLY A 1 99 ? -5.070 2.451 44.606 1.00 73.88 99 GLY A O 1
ATOM 713 N N . ARG A 1 100 ? -3.896 1.086 43.269 1.00 69.50 100 ARG A N 1
ATOM 714 C CA . ARG A 1 100 ? -3.332 0.237 44.336 1.00 69.50 100 ARG A CA 1
ATOM 715 C C . ARG A 1 100 ? -1.954 0.698 44.821 1.00 69.50 100 ARG A C 1
ATOM 717 O O . ARG A 1 100 ? -1.472 0.176 45.818 1.00 69.50 100 ARG A O 1
ATOM 724 N N . LEU A 1 101 ? -1.311 1.610 44.091 1.00 68.56 101 LEU A N 1
ATOM 725 C CA . LEU A 1 101 ? 0.009 2.167 44.412 1.00 68.56 101 LEU A CA 1
ATOM 726 C C . LEU A 1 101 ? -0.073 3.502 45.180 1.00 68.56 101 LEU A C 1
ATOM 728 O O . LEU A 1 101 ? 0.963 4.022 45.585 1.00 68.56 101 LEU A O 1
ATOM 732 N N . ARG A 1 102 ? -1.279 4.054 45.357 1.00 51.38 102 ARG A N 1
ATOM 733 C CA . ARG A 1 102 ? -1.592 5.195 46.231 1.00 51.38 102 ARG A CA 1
ATOM 734 C C . ARG A 1 102 ? -2.290 4.705 47.488 1.00 51.38 102 ARG A C 1
ATOM 736 O O . ARG A 1 102 ? -2.071 5.353 48.530 1.00 51.38 102 ARG A O 1
#

pLDDT: mean 85.16, std 6.23, range [51.38, 93.38]

Sequence (102 aa):
MAVWTLLAWLAYASTDPILAWLTATVSGVVENGQGVAEVLGGRPAGEAVRALDASGLVGQLLELVRIVAKPAIIALWGLGIAVLAALPVLASVVRRVVGRLR

Foldseek 3Di:
DVVLVVVLVVQLVVLVVVLVVVVVVVVVVLVVQLVVLCVPPNDVRSVVSVVVVVVCVVVVVSVVCVVVSNVVSVVVSVVVVVVVVCVVVVVVVVCVVVVVVD